Protein AF-A0A0B1SGR4-F1 (afdb_monomer)

Sequence (68 aa):
LQSFQLEDWQVFDELVDLPQLNLVYLENNPFSEAQDYRAKAIRLLPQITRLDATHCRDPWILKAPVPA

Secondary structure (DSSP, 8-state):
-------STHHHHHHHT-TT--EE--TTSGGGGSTTHHHHHHHH-TT-SEETTEE-S-HHHHT-PPP-

InterPro domains:
  IPR032675 Leucine-rich repeat domain superfamily [G3DSA:3.80.10.10] (1-59)

Radius of gyration: 13.31 Å; Cα contacts (8 Å, |Δi|>4): 66; chains: 1; bounding box: 40×28×31 Å

Foldseek 3Di:
DDPPQCPDPVVLVVVQVDLPAAEDEPPPHPLVPDPCSLVVSCVSRVRYQYYNNDGDHDPCVVPDDPDD

Mean predicted aligned error: 8.52 Å

pLDDT: mean 75.84, std 13.89, range [37.38, 89.56]

Solvent-accessible surface area (backbone atoms only — not comparable to full-atom values): 4336 Å² total; per-residue (Å²): 134,84,82,78,72,55,80,59,72,63,61,49,61,62,51,50,72,38,86,83,44,41,69,51,75,58,74,95,30,72,50,55,77,40,88,59,34,63,63,49,48,53,66,62,31,71,70,36,26,27,48,60,95,35,82,77,40,62,68,67,70,77,63,55,72,78,82,130

Structure (mmCIF, N/CA/C/O backbone):
data_AF-A0A0B1SGR4-F1
#
_entry.id   AF-A0A0B1SGR4-F1
#
loop_
_atom_site.group_PDB
_atom_site.id
_atom_site.type_symbol
_atom_site.label_atom_id
_atom_site.label_alt_id
_atom_site.label_comp_id
_atom_site.label_asym_id
_atom_site.label_entity_id
_atom_site.label_seq_id
_atom_site.pdbx_PDB_ins_code
_atom_site.Cartn_x
_atom_site.Cartn_y
_atom_site.Cartn_z
_atom_site.occupancy
_atom_site.B_iso_or_equiv
_atom_site.auth_seq_id
_atom_site.auth_comp_id
_atom_site.auth_asym_id
_atom_site.auth_atom_id
_atom_site.pdbx_PDB_model_num
ATOM 1 N N . LEU A 1 1 ? 20.704 15.515 -4.118 1.00 39.75 1 LEU A N 1
ATOM 2 C CA . LEU A 1 1 ? 19.314 15.068 -4.346 1.00 39.75 1 LEU A CA 1
ATOM 3 C C . LEU A 1 1 ? 19.380 13.569 -4.607 1.00 39.75 1 LEU A C 1
ATOM 5 O O . LEU A 1 1 ? 19.675 13.187 -5.729 1.00 39.75 1 LEU A O 1
ATOM 9 N N . GLN A 1 2 ? 19.283 12.733 -3.568 1.00 37.38 2 GLN A N 1
ATOM 10 C CA . GLN A 1 2 ? 19.264 11.282 -3.768 1.00 37.38 2 GLN A CA 1
ATOM 11 C C . GLN A 1 2 ? 17.850 10.876 -4.167 1.00 37.38 2 GLN A C 1
ATOM 13 O O . GLN A 1 2 ? 16.918 10.965 -3.374 1.00 37.38 2 GLN A O 1
ATOM 18 N N . SER A 1 3 ? 17.702 10.483 -5.424 1.00 45.25 3 SER A N 1
ATOM 19 C CA . SER A 1 3 ? 16.575 9.707 -5.916 1.00 45.25 3 SER A CA 1
ATOM 20 C C . SER A 1 3 ? 16.610 8.347 -5.222 1.00 45.25 3 SER A C 1
ATOM 22 O O . SER A 1 3 ? 17.358 7.461 -5.630 1.00 45.25 3 SER A O 1
ATOM 24 N N . PHE A 1 4 ? 15.851 8.205 -4.134 1.00 45.38 4 PHE A N 1
ATOM 25 C CA . PHE A 1 4 ? 15.559 6.908 -3.535 1.00 45.38 4 PHE A CA 1
ATOM 26 C C . PHE A 1 4 ? 14.662 6.157 -4.513 1.00 45.38 4 PHE A C 1
ATOM 28 O O . PHE A 1 4 ? 13.441 6.268 -4.466 1.00 45.38 4 PHE A O 1
ATOM 35 N N . GLN A 1 5 ? 15.279 5.467 -5.470 1.00 49.50 5 GLN A N 1
ATOM 36 C CA . GLN A 1 5 ? 14.571 4.510 -6.301 1.00 49.50 5 GLN A CA 1
ATOM 37 C C . GLN A 1 5 ? 14.187 3.362 -5.374 1.00 49.50 5 GLN A C 1
ATOM 39 O O . GLN A 1 5 ? 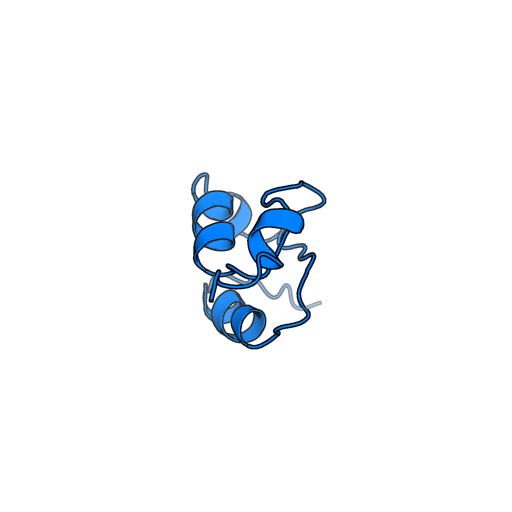15.016 2.528 -5.016 1.00 49.50 5 GLN A O 1
ATOM 44 N N . LEU A 1 6 ? 12.944 3.391 -4.894 1.00 57.00 6 LEU A N 1
ATOM 45 C CA . LEU A 1 6 ? 12.351 2.273 -4.183 1.00 57.00 6 LEU A CA 1
ATOM 46 C C . LEU A 1 6 ? 12.167 1.165 -5.223 1.00 57.00 6 LEU A C 1
ATOM 48 O O . LEU A 1 6 ? 11.140 1.080 -5.883 1.00 57.00 6 LEU A O 1
ATOM 52 N N . GLU A 1 7 ? 13.218 0.389 -5.459 1.00 61.03 7 GLU A N 1
ATOM 53 C CA . GLU A 1 7 ? 13.181 -0.814 -6.298 1.00 61.03 7 GLU A CA 1
ATOM 54 C C . GLU A 1 7 ? 12.648 -2.020 -5.513 1.00 61.03 7 GLU A C 1
ATOM 56 O O . GLU A 1 7 ? 12.214 -3.007 -6.108 1.00 61.03 7 GLU A O 1
ATOM 61 N N . ASP A 1 8 ? 12.624 -1.923 -4.180 1.00 66.00 8 ASP A N 1
ATOM 62 C CA . ASP A 1 8 ? 12.333 -3.044 -3.299 1.00 66.00 8 ASP A CA 1
ATOM 63 C C . ASP A 1 8 ? 10.922 -2.994 -2.693 1.00 66.00 8 ASP A C 1
ATOM 65 O O . ASP A 1 8 ? 10.445 -1.964 -2.204 1.00 66.00 8 ASP A O 1
ATOM 69 N N . TRP A 1 9 ? 10.257 -4.151 -2.697 1.00 73.94 9 TRP A N 1
ATOM 70 C CA . TRP A 1 9 ? 8.927 -4.339 -2.118 1.00 73.94 9 TRP A CA 1
ATOM 71 C C . TRP A 1 9 ? 8.949 -4.289 -0.580 1.00 73.94 9 TRP A C 1
ATOM 73 O O . TRP A 1 9 ? 7.887 -4.308 0.037 1.00 73.94 9 TRP A O 1
ATOM 83 N N . GLN A 1 10 ? 10.119 -4.165 0.052 1.00 75.44 10 GLN A N 1
ATOM 84 C CA . GLN A 1 10 ? 10.260 -3.937 1.492 1.00 75.44 10 GLN A CA 1
ATOM 85 C C . GLN A 1 10 ? 9.457 -2.746 2.027 1.00 75.44 10 GLN A C 1
ATOM 87 O O . GLN A 1 10 ? 9.013 -2.790 3.170 1.00 75.44 10 GLN A O 1
ATOM 92 N N . VAL A 1 11 ? 9.207 -1.704 1.224 1.00 79.38 11 VAL A N 1
ATOM 93 C CA . VAL A 1 11 ? 8.370 -0.572 1.665 1.00 79.38 11 VAL A CA 1
ATOM 94 C C . VAL A 1 11 ? 6.963 -1.023 2.071 1.00 79.38 11 VAL A C 1
ATOM 96 O O . VAL A 1 11 ? 6.354 -0.438 2.961 1.00 79.38 11 VAL A O 1
ATOM 99 N N . PHE A 1 12 ? 6.447 -2.092 1.460 1.00 82.81 12 PHE A N 1
ATOM 100 C CA . PHE A 1 12 ? 5.145 -2.647 1.812 1.00 82.81 12 PHE A CA 1
ATOM 101 C C . PHE A 1 12 ? 5.144 -3.315 3.190 1.00 82.81 12 PHE A C 1
ATOM 103 O O . PHE A 1 12 ? 4.106 -3.297 3.841 1.00 82.81 12 PHE A O 1
ATOM 110 N N . ASP A 1 13 ? 6.282 -3.852 3.636 1.00 83.38 13 ASP A N 1
ATOM 111 C CA . ASP A 1 13 ? 6.451 -4.465 4.961 1.00 83.38 13 ASP A CA 1
ATOM 112 C C . ASP A 1 13 ? 6.363 -3.402 6.075 1.00 83.38 13 ASP A C 1
ATOM 114 O O . ASP A 1 13 ? 5.682 -3.577 7.079 1.00 83.38 13 ASP A O 1
ATOM 118 N N . GLU A 1 14 ? 6.946 -2.225 5.845 1.00 84.88 14 GLU A N 1
ATOM 119 C CA . GLU A 1 14 ? 6.814 -1.083 6.763 1.00 84.88 14 GLU A CA 1
ATOM 120 C C . GLU A 1 14 ? 5.384 -0.513 6.746 1.00 84.88 14 GLU A C 1
ATOM 122 O O . GLU A 1 14 ? 4.819 -0.142 7.773 1.00 84.88 14 GLU A O 1
ATOM 127 N N . LEU A 1 15 ? 4.764 -0.447 5.562 1.00 84.75 15 LEU A N 1
ATOM 128 C CA . LEU A 1 15 ? 3.410 0.086 5.392 1.00 84.75 15 LEU A CA 1
ATOM 129 C C . LEU A 1 15 ? 2.330 -0.842 5.967 1.00 84.75 15 LEU A C 1
ATOM 131 O O . LEU A 1 15 ? 1.303 -0.347 6.437 1.00 84.75 15 LEU A O 1
ATOM 135 N N . VAL A 1 16 ? 2.528 -2.165 5.933 1.00 85.75 16 VAL A N 1
ATOM 136 C CA . VAL A 1 16 ? 1.578 -3.126 6.514 1.00 85.75 16 VAL A CA 1
ATOM 137 C C . VAL A 1 16 ? 1.590 -3.074 8.043 1.00 85.75 16 VAL A C 1
ATOM 139 O O . VAL A 1 16 ? 0.547 -3.304 8.654 1.00 85.75 16 VAL A O 1
ATOM 142 N N . ASP A 1 17 ? 2.699 -2.661 8.662 1.00 85.38 17 ASP A N 1
ATOM 143 C CA . ASP A 1 17 ? 2.780 -2.451 10.113 1.00 85.38 17 ASP A CA 1
ATOM 144 C C . ASP A 1 17 ? 2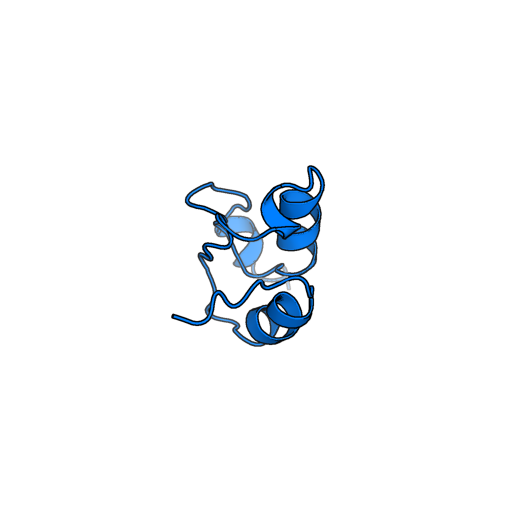.004 -1.202 10.586 1.00 85.38 17 ASP A C 1
ATOM 146 O O . ASP A 1 17 ? 1.797 -0.994 11.778 1.00 85.38 17 ASP A O 1
ATOM 150 N N . LEU A 1 18 ? 1.498 -0.374 9.659 1.00 86.06 18 LEU A N 1
ATOM 151 C CA . LEU A 1 18 ? 0.725 0.833 9.964 1.00 86.06 18 LEU A CA 1
ATOM 152 C C . LEU A 1 18 ? -0.795 0.570 9.910 1.00 86.06 18 LEU A C 1
ATOM 154 O O . LEU A 1 18 ? -1.420 0.757 8.860 1.00 86.06 18 LEU A O 1
ATOM 158 N N . PRO A 1 19 ? -1.469 0.230 11.025 1.00 80.88 19 PRO A N 1
ATOM 159 C CA . PRO A 1 19 ? -2.894 -0.127 11.026 1.00 80.88 19 PRO A CA 1
ATOM 160 C C . PRO A 1 19 ? -3.835 1.043 10.697 1.00 80.88 19 PRO A C 1
ATOM 162 O O . PRO A 1 19 ? -5.002 0.829 10.378 1.00 80.88 19 PRO A O 1
ATOM 165 N N . GLN A 1 20 ? -3.356 2.288 10.785 1.00 83.94 20 GLN A N 1
ATOM 166 C CA . GLN A 1 20 ? -4.125 3.487 10.427 1.00 83.94 20 GLN A CA 1
ATOM 167 C C . GLN A 1 20 ? -3.903 3.939 8.976 1.00 83.94 20 GLN A C 1
ATOM 169 O O . GLN A 1 20 ? -4.487 4.938 8.545 1.00 83.94 20 GLN A O 1
ATOM 174 N N . LEU A 1 21 ? -3.068 3.223 8.217 1.00 85.56 21 LEU A N 1
ATOM 175 C CA . LEU A 1 21 ? -2.780 3.547 6.829 1.00 85.56 21 LEU A CA 1
ATOM 176 C C . LEU A 1 21 ? -4.018 3.285 5.967 1.00 85.56 21 LEU A C 1
ATOM 178 O O . LEU A 1 21 ? -4.409 2.147 5.729 1.00 85.56 21 LEU A O 1
ATOM 182 N N . ASN A 1 22 ? -4.636 4.364 5.492 1.00 85.69 22 ASN A N 1
ATOM 183 C CA . ASN A 1 22 ? -5.866 4.290 4.704 1.00 85.69 22 ASN A CA 1
ATOM 184 C C . ASN A 1 22 ? -5.647 4.667 3.230 1.00 85.69 22 ASN A C 1
ATOM 186 O O . ASN A 1 22 ? -6.317 4.150 2.335 1.00 85.69 22 ASN A O 1
ATOM 190 N N . LEU A 1 23 ? -4.702 5.577 2.992 1.00 87.56 23 LEU A N 1
ATOM 191 C CA . LEU A 1 23 ? -4.324 6.106 1.689 1.00 87.56 23 LEU A CA 1
ATOM 192 C C . LEU A 1 23 ? -2.802 6.124 1.601 1.00 87.56 23 LEU A C 1
ATOM 194 O O . LEU A 1 23 ? -2.146 6.661 2.493 1.00 87.56 23 LEU A O 1
ATOM 198 N N . VAL A 1 24 ? -2.269 5.585 0.511 1.00 87.44 24 VAL A N 1
ATOM 199 C CA . VAL A 1 24 ? -0.841 5.639 0.199 1.00 87.44 24 VAL A CA 1
ATOM 200 C C . VAL A 1 24 ? -0.639 6.071 -1.252 1.00 87.44 24 VAL A C 1
ATOM 202 O O . VAL A 1 24 ? -1.440 5.732 -2.126 1.00 87.44 24 VAL A O 1
ATOM 205 N N . TYR A 1 25 ? 0.422 6.836 -1.486 1.00 86.00 25 TYR A N 1
ATOM 206 C CA . TYR A 1 25 ? 0.866 7.261 -2.809 1.00 86.00 25 TYR A CA 1
ATOM 207 C C . TYR A 1 25 ? 2.202 6.592 -3.082 1.00 86.00 25 TYR A C 1
ATOM 209 O O . TYR A 1 25 ? 3.169 6.852 -2.367 1.00 86.00 25 TYR A O 1
ATOM 217 N N . LEU A 1 26 ? 2.242 5.702 -4.068 1.00 82.38 26 LEU A N 1
ATOM 218 C CA . LEU A 1 26 ? 3.484 5.068 -4.501 1.00 82.38 26 LEU A CA 1
ATOM 219 C C . LEU A 1 26 ? 3.734 5.262 -6.006 1.00 82.38 26 LEU A C 1
ATOM 221 O O . LEU A 1 26 ? 4.695 4.709 -6.542 1.00 82.38 26 LEU A O 1
ATOM 225 N N . GLU A 1 27 ? 2.913 6.072 -6.673 1.00 77.50 27 GLU A N 1
ATOM 226 C CA . GLU A 1 27 ? 3.191 6.660 -7.978 1.00 77.50 27 GLU A CA 1
ATOM 227 C C . GLU A 1 27 ? 4.547 7.393 -7.995 1.00 77.50 27 GLU A C 1
ATOM 229 O O . GLU A 1 27 ? 4.988 7.946 -6.987 1.00 77.50 27 GLU A O 1
ATOM 234 N N . ASN A 1 28 ? 5.212 7.400 -9.155 1.00 78.88 28 ASN A N 1
ATOM 235 C CA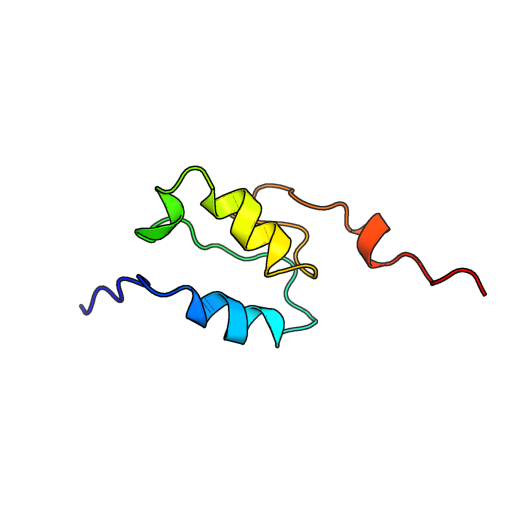 . ASN A 1 28 ? 6.599 7.861 -9.360 1.00 78.88 28 ASN A CA 1
ATOM 236 C C . ASN A 1 28 ? 7.703 6.942 -8.815 1.00 78.88 28 ASN A C 1
ATOM 238 O O . ASN A 1 28 ? 8.851 7.370 -8.694 1.00 78.88 28 ASN A O 1
ATOM 242 N N . ASN A 1 29 ? 7.394 5.675 -8.543 1.00 79.69 29 ASN A N 1
ATOM 243 C CA . ASN A 1 29 ? 8.410 4.658 -8.267 1.00 79.69 29 ASN A CA 1
ATOM 244 C C . ASN A 1 29 ? 8.566 3.699 -9.454 1.00 79.69 29 ASN A C 1
ATOM 246 O O . ASN A 1 29 ? 7.575 3.422 -10.130 1.00 79.69 29 ASN A O 1
ATOM 250 N N . PRO A 1 30 ? 9.757 3.125 -9.686 1.00 77.56 30 PRO A N 1
ATOM 251 C CA . PRO A 1 30 ? 9.978 2.179 -10.785 1.00 77.56 30 PRO A CA 1
ATOM 252 C C . PRO A 1 30 ? 9.050 0.955 -10.709 1.00 77.56 30 PRO A C 1
ATOM 254 O O . PRO A 1 30 ? 8.592 0.458 -11.734 1.00 77.56 30 PRO A O 1
ATOM 257 N N . PHE A 1 31 ? 8.664 0.501 -9.507 1.00 76.25 31 PHE A N 1
ATOM 258 C CA . PHE A 1 31 ? 7.672 -0.572 -9.388 1.00 76.25 31 PHE A CA 1
ATOM 259 C C . PHE A 1 31 ? 6.274 -0.163 -9.868 1.00 76.25 31 PHE A C 1
ATOM 261 O O . PHE A 1 31 ? 5.515 -1.042 -10.257 1.00 76.25 31 PHE A O 1
ATOM 268 N N . SER A 1 32 ? 5.916 1.128 -9.860 1.00 78.38 32 SER A N 1
ATOM 269 C CA . SER A 1 32 ? 4.585 1.596 -10.281 1.00 78.38 32 SER A CA 1
ATOM 270 C C . SER A 1 32 ? 4.349 1.451 -11.787 1.00 78.38 32 SER A C 1
ATOM 272 O O . SER A 1 32 ? 3.201 1.395 -12.220 1.00 78.38 32 SER A O 1
ATOM 274 N N . GLU A 1 33 ? 5.421 1.305 -12.576 1.00 79.44 33 GLU A N 1
ATOM 275 C CA . GLU A 1 33 ? 5.350 0.993 -14.008 1.00 79.44 33 GLU A CA 1
ATOM 276 C C . GLU A 1 33 ? 4.921 -0.460 -14.267 1.00 79.44 33 GLU A C 1
ATOM 278 O O . GLU A 1 33 ? 4.453 -0.794 -15.358 1.00 79.44 33 GLU A O 1
ATOM 283 N N . ALA A 1 34 ? 5.047 -1.343 -13.269 1.00 81.38 34 ALA A N 1
ATOM 2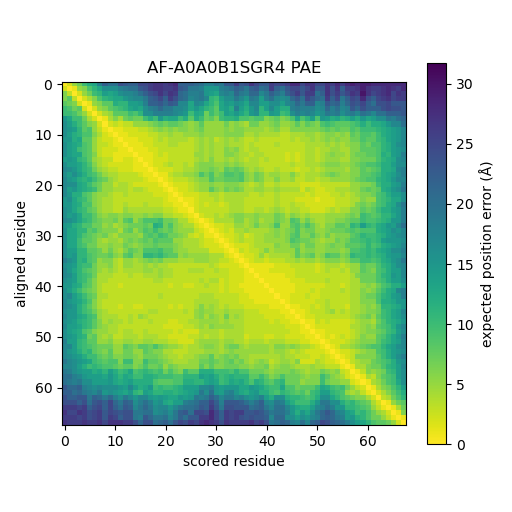84 C CA . ALA A 1 34 ? 4.609 -2.724 -13.395 1.00 81.38 34 ALA A CA 1
ATOM 285 C C . ALA A 1 34 ? 3.076 -2.802 -13.424 1.00 81.38 34 ALA A C 1
ATOM 287 O O . ALA A 1 34 ? 2.39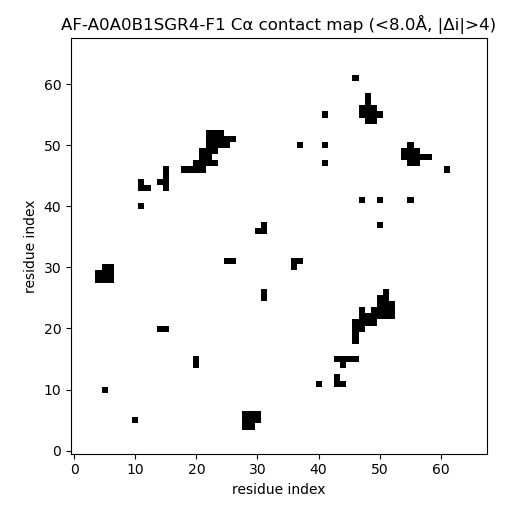0 -2.301 -12.537 1.00 81.38 34 ALA A O 1
ATOM 288 N N . GLN A 1 35 ? 2.517 -3.521 -14.395 1.00 78.38 35 GLN A N 1
ATOM 289 C CA . GLN A 1 35 ? 1.063 -3.675 -14.518 1.00 78.38 35 GLN A CA 1
ATOM 290 C C . GLN A 1 35 ? 0.433 -4.351 -13.281 1.00 78.38 35 GLN A C 1
ATOM 292 O O . GLN A 1 35 ? -0.686 -4.028 -12.882 1.00 78.38 35 GLN A O 1
ATOM 297 N N . ASP A 1 36 ? 1.187 -5.235 -12.623 1.00 83.25 36 ASP A N 1
ATOM 298 C CA . ASP A 1 36 ? 0.782 -5.933 -11.400 1.00 83.25 36 ASP A CA 1
ATOM 299 C C . ASP A 1 36 ? 0.968 -5.117 -10.115 1.00 83.25 36 ASP A C 1
ATOM 301 O O . ASP A 1 36 ? 0.600 -5.595 -9.039 1.00 83.25 36 ASP A O 1
ATOM 305 N N . TYR A 1 37 ? 1.531 -3.906 -10.181 1.00 86.06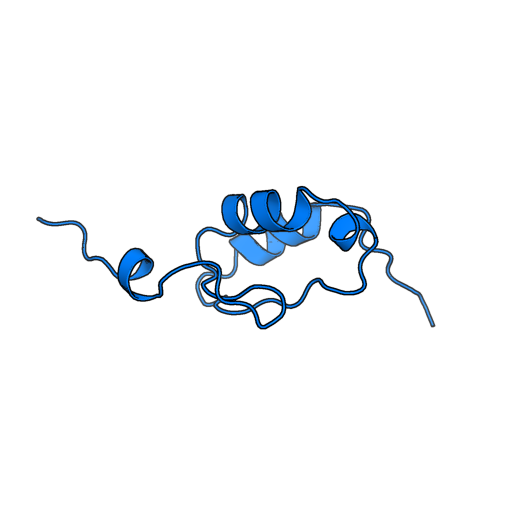 37 TYR A N 1
ATOM 306 C CA . TYR A 1 37 ? 1.806 -3.094 -8.994 1.00 86.06 37 TYR A CA 1
ATOM 307 C C . TYR A 1 37 ? 0.558 -2.866 -8.153 1.00 86.06 37 TYR A C 1
ATOM 309 O O . TYR A 1 37 ? 0.570 -3.161 -6.960 1.00 86.06 37 TYR A O 1
ATOM 317 N N . ARG A 1 38 ? -0.543 -2.434 -8.777 1.00 84.94 38 ARG A N 1
ATOM 318 C CA . ARG A 1 38 ? -1.802 -2.218 -8.059 1.00 84.94 38 ARG A CA 1
ATOM 319 C C . ARG A 1 38 ? -2.294 -3.488 -7.385 1.00 84.94 38 ARG A C 1
ATOM 321 O O . ARG A 1 38 ? -2.624 -3.465 -6.205 1.00 84.94 38 ARG A O 1
ATOM 328 N N . ALA A 1 39 ? -2.322 -4.599 -8.117 1.00 86.12 39 ALA A N 1
ATOM 329 C CA . ALA A 1 39 ? -2.800 -5.871 -7.590 1.00 86.12 39 ALA A CA 1
ATOM 330 C C . ALA A 1 39 ? -1.932 -6.361 -6.421 1.00 86.12 39 ALA A C 1
ATOM 332 O O . ALA A 1 39 ? -2.464 -6.783 -5.393 1.00 86.12 39 ALA A O 1
ATOM 333 N N . LYS A 1 40 ? -0.603 -6.255 -6.543 1.00 85.81 40 LYS A N 1
ATOM 334 C CA . LYS A 1 40 ? 0.338 -6.591 -5.469 1.00 85.81 40 LYS A CA 1
ATOM 335 C C . LYS A 1 40 ? 0.185 -5.665 -4.271 1.00 85.81 40 LYS A C 1
ATOM 337 O O . LYS A 1 40 ? 0.071 -6.163 -3.160 1.00 85.81 40 LYS A O 1
ATOM 342 N N . ALA A 1 41 ? 0.114 -4.356 -4.479 1.00 86.12 41 ALA A N 1
ATOM 343 C CA . ALA A 1 41 ? -0.033 -3.379 -3.410 1.00 86.12 41 ALA A CA 1
ATOM 344 C C . ALA A 1 41 ? -1.335 -3.579 -2.623 1.00 86.12 41 ALA A C 1
ATOM 346 O O . ALA A 1 41 ? -1.303 -3.645 -1.402 1.00 86.12 41 ALA A O 1
ATOM 347 N N . ILE A 1 42 ? -2.467 -3.783 -3.303 1.00 86.50 42 ILE A N 1
ATOM 348 C CA . ILE A 1 42 ? -3.764 -4.081 -2.665 1.00 86.50 42 ILE A CA 1
ATOM 349 C C . ILE A 1 42 ? -3.717 -5.408 -1.886 1.00 86.50 42 ILE A C 1
ATOM 351 O O . ILE A 1 42 ? -4.416 -5.575 -0.879 1.00 86.50 42 ILE A O 1
ATOM 355 N N . ARG A 1 43 ? -2.921 -6.376 -2.356 1.00 85.69 43 ARG A N 1
ATOM 356 C CA . ARG A 1 43 ? -2.755 -7.686 -1.714 1.00 85.69 43 ARG A CA 1
ATOM 357 C C . ARG A 1 43 ? -1.826 -7.634 -0.500 1.00 85.69 43 ARG A C 1
ATOM 359 O O . ARG A 1 43 ? -2.118 -8.307 0.480 1.00 85.69 43 ARG A O 1
ATOM 366 N N . LEU A 1 44 ? -0.748 -6.855 -0.573 1.00 86.38 44 LEU A N 1
ATOM 367 C CA . LEU A 1 44 ? 0.217 -6.649 0.511 1.00 86.38 44 LEU A CA 1
ATOM 368 C C . LEU A 1 44 ? -0.321 -5.700 1.585 1.00 86.38 44 LEU A C 1
ATOM 370 O O . LEU A 1 44 ? -0.036 -5.890 2.759 1.00 86.38 44 LEU A O 1
ATOM 374 N N . LEU A 1 45 ? -1.134 -4.720 1.188 1.00 87.12 45 LEU A N 1
ATOM 375 C CA . LEU A 1 45 ? -1.754 -3.734 2.068 1.00 87.12 45 LEU A CA 1
ATOM 376 C C . LEU A 1 45 ? -3.257 -4.012 2.150 1.00 87.12 45 LEU A C 1
ATOM 378 O O . LEU A 1 45 ? -4.058 -3.372 1.460 1.00 87.12 45 LEU A O 1
ATOM 382 N N . PRO A 1 46 ? -3.688 -4.986 2.968 1.00 84.56 46 PRO A N 1
ATOM 383 C CA . PRO A 1 46 ? -5.102 -5.236 3.178 1.00 84.56 46 PRO A CA 1
ATOM 384 C C . PRO A 1 46 ? -5.805 -4.020 3.796 1.00 84.56 46 PRO A C 1
ATOM 386 O O . PRO A 1 46 ? -6.956 -3.772 3.449 1.00 84.56 46 PRO A O 1
ATOM 389 N N . GLN A 1 47 ? -5.120 -3.234 4.640 1.00 86.44 47 GLN A N 1
ATOM 390 C CA . GLN A 1 47 ? -5.731 -2.120 5.376 1.00 86.44 47 GLN A CA 1
ATOM 391 C C . GLN A 1 47 ? -6.050 -0.865 4.551 1.00 86.44 47 GLN A C 1
ATOM 393 O O . GLN A 1 47 ? -6.899 -0.076 4.966 1.00 86.44 47 GLN A O 1
ATOM 398 N N . ILE A 1 48 ? -5.410 -0.657 3.394 1.00 88.25 48 ILE A N 1
ATOM 399 C CA . ILE A 1 48 ? -5.643 0.562 2.611 1.00 88.25 48 ILE A CA 1
ATOM 400 C C . ILE A 1 48 ? -6.966 0.478 1.845 1.00 88.25 48 ILE A C 1
ATOM 402 O O . ILE A 1 48 ? -7.340 -0.566 1.303 1.00 88.25 48 ILE A O 1
ATOM 406 N N . THR A 1 49 ? -7.656 1.612 1.744 1.00 88.62 49 THR A N 1
ATOM 407 C CA . THR A 1 49 ? -8.841 1.776 0.881 1.00 88.62 49 THR A CA 1
ATOM 408 C C . THR A 1 49 ? -8.508 2.519 -0.403 1.00 88.62 49 THR A C 1
ATOM 410 O O . 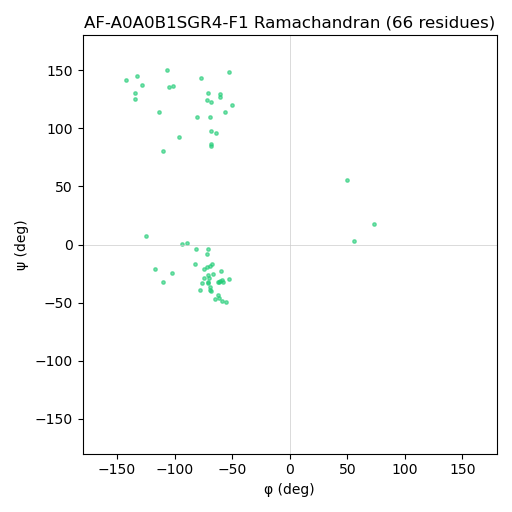THR A 1 49 ? -9.180 2.339 -1.424 1.00 88.62 49 THR A O 1
ATOM 413 N N . ARG A 1 50 ? -7.448 3.335 -0.376 1.00 88.94 50 ARG A N 1
ATOM 414 C CA . ARG A 1 50 ? -7.014 4.151 -1.506 1.00 88.94 50 ARG A CA 1
ATOM 415 C C . ARG A 1 50 ? -5.536 3.960 -1.819 1.00 88.94 50 ARG A C 1
ATOM 417 O O . ARG A 1 50 ? -4.696 3.976 -0.923 1.00 88.94 50 ARG A O 1
ATOM 424 N N . LEU A 1 51 ? -5.239 3.868 -3.106 1.00 89.56 51 LEU A N 1
ATOM 425 C CA . LEU A 1 51 ? -3.894 3.772 -3.652 1.00 89.56 51 LEU A CA 1
ATOM 426 C C . LEU A 1 51 ? -3.778 4.737 -4.839 1.00 89.56 51 LEU A C 1
ATOM 428 O O . LEU A 1 51 ? -4.617 4.697 -5.739 1.00 89.56 51 LEU A O 1
ATOM 432 N N . ASP A 1 52 ? -2.793 5.638 -4.804 1.00 86.81 52 ASP A N 1
ATOM 433 C CA . ASP A 1 52 ? -2.566 6.692 -5.815 1.00 86.81 52 ASP A CA 1
ATOM 434 C C . ASP A 1 52 ? -3.840 7.489 -6.130 1.00 86.81 52 ASP A C 1
ATOM 436 O O . ASP A 1 52 ? -4.364 7.485 -7.248 1.00 86.81 52 ASP A O 1
ATOM 440 N N . ALA A 1 53 ? -4.443 8.055 -5.080 1.00 81.75 53 ALA A N 1
ATOM 441 C CA . ALA A 1 53 ? -5.742 8.741 -5.110 1.00 81.75 53 ALA A CA 1
ATOM 442 C C . ALA A 1 53 ? -6.932 7.920 -5.657 1.00 81.75 53 ALA A C 1
ATOM 444 O O . ALA A 1 53 ? -8.055 8.426 -5.706 1.00 81.75 53 ALA A O 1
ATOM 445 N N . THR A 1 54 ? -6.741 6.648 -6.001 1.00 86.25 54 THR A N 1
ATOM 446 C CA . THR A 1 54 ? -7.780 5.794 -6.569 1.00 86.25 54 THR A CA 1
ATOM 447 C C . THR A 1 54 ? -8.345 4.872 -5.502 1.00 86.25 54 THR A C 1
ATOM 449 O O . THR A 1 54 ? -7.613 4.297 -4.700 1.00 86.25 54 THR A O 1
ATOM 452 N N . HIS A 1 55 ? -9.669 4.732 -5.473 1.00 83.88 55 HIS A N 1
ATOM 453 C CA . HIS A 1 55 ? -10.330 3.754 -4.612 1.00 83.88 55 HIS A CA 1
ATOM 454 C C . HIS A 1 55 ? -10.026 2.342 -5.099 1.00 83.88 55 HIS A C 1
ATOM 456 O O . HIS A 1 55 ? -10.30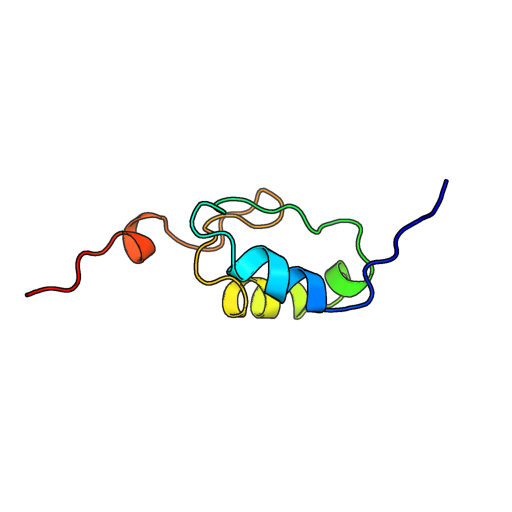9 2.001 -6.245 1.00 83.88 55 HIS A O 1
ATOM 462 N N . CYS A 1 56 ? -9.460 1.528 -4.215 1.00 83.81 56 CYS A N 1
ATOM 463 C CA . CYS A 1 56 ? -9.172 0.123 -4.486 1.00 83.81 56 CYS A CA 1
ATOM 464 C C . CYS A 1 56 ? -9.942 -0.822 -3.561 1.00 83.81 56 CYS A C 1
ATOM 466 O O . CYS A 1 56 ? -10.119 -1.990 -3.899 1.00 83.81 56 CYS A O 1
ATOM 468 N N . ARG A 1 57 ? -10.403 -0.329 -2.405 1.00 80.75 57 ARG A N 1
ATOM 469 C CA . ARG A 1 57 ? -11.173 -1.109 -1.437 1.00 80.75 57 ARG A CA 1
ATOM 470 C C . ARG A 1 57 ? -12.262 -0.270 -0.798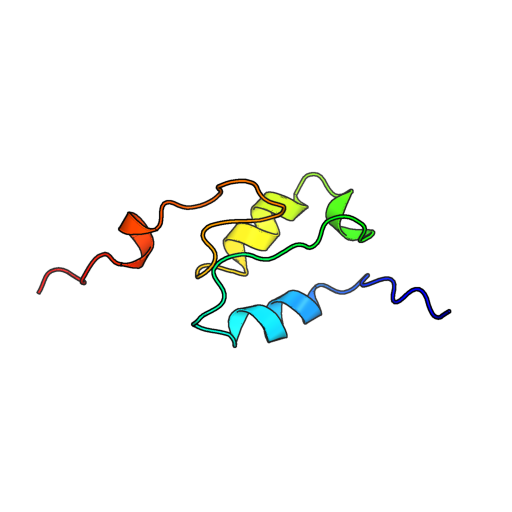 1.00 80.75 57 ARG A C 1
ATOM 472 O O . ARG A 1 57 ? -12.035 0.881 -0.430 1.00 80.75 57 ARG A O 1
ATOM 479 N N . ASP A 1 58 ? -13.411 -0.897 -0.589 1.00 77.44 58 ASP A N 1
ATOM 480 C CA . ASP A 1 58 ? -14.499 -0.290 0.157 1.00 77.44 58 ASP A CA 1
ATOM 481 C C . ASP A 1 58 ? -14.154 -0.215 1.654 1.00 77.44 58 ASP A C 1
ATOM 483 O O . ASP A 1 58 ? -13.905 -1.252 2.280 1.00 77.44 58 ASP A O 1
ATOM 487 N N . PRO A 1 59 ? -14.196 0.980 2.276 1.00 67.12 59 PRO A N 1
ATOM 488 C CA . PRO A 1 59 ? -13.964 1.132 3.715 1.00 67.12 59 PRO A CA 1
ATOM 489 C C . PRO A 1 59 ? -14.972 0.340 4.558 1.00 67.12 59 PRO A C 1
ATOM 491 O O . PRO A 1 59 ? -14.690 -0.002 5.706 1.00 67.12 59 PRO A O 1
ATOM 494 N N . TRP A 1 60 ? -16.142 0.030 3.991 1.00 65.12 60 TRP A N 1
ATOM 495 C CA . TRP A 1 60 ? -17.177 -0.755 4.654 1.00 65.12 60 TRP A CA 1
ATOM 496 C C . TRP A 1 60 ? -16.800 -2.235 4.808 1.00 65.12 60 TRP A C 1
ATOM 498 O O . TRP A 1 60 ? -17.131 -2.844 5.821 1.00 65.12 60 TRP A O 1
ATOM 508 N N . ILE A 1 61 ? -16.048 -2.799 3.854 1.00 63.44 61 ILE A N 1
ATOM 509 C CA . ILE A 1 61 ? -15.580 -4.194 3.905 1.00 63.44 61 ILE A CA 1
ATOM 510 C C . ILE A 1 61 ? -14.525 -4.372 5.008 1.00 63.44 61 ILE A C 1
ATOM 512 O O . ILE A 1 61 ? -14.518 -5.388 5.693 1.00 63.44 61 ILE A O 1
ATOM 516 N N . LEU A 1 62 ? -13.660 -3.374 5.219 1.00 63.66 62 LEU A N 1
ATOM 517 C CA . LEU A 1 62 ? -12.607 -3.429 6.243 1.00 63.66 62 LEU A CA 1
ATOM 518 C C . LEU A 1 62 ? -13.134 -3.246 7.667 1.00 63.66 62 LEU A C 1
ATOM 520 O O . LEU A 1 62 ? -12.545 -3.758 8.614 1.00 63.66 62 LEU A O 1
ATOM 524 N N . LYS A 1 63 ? -14.240 -2.513 7.826 1.00 55.38 63 LYS A N 1
ATOM 525 C CA . LYS A 1 63 ? -14.888 -2.289 9.122 1.00 55.38 63 LYS A CA 1
ATOM 526 C C . LYS A 1 63 ? -15.933 -3.335 9.486 1.00 55.38 63 LYS A C 1
ATOM 528 O O . LYS A 1 63 ? -16.549 -3.182 10.539 1.00 55.38 63 LYS A O 1
ATOM 533 N N . ALA A 1 64 ? -16.155 -4.350 8.650 1.00 49.19 64 ALA A N 1
ATOM 534 C CA . ALA A 1 64 ? -17.137 -5.381 8.942 1.00 49.19 64 ALA A CA 1
ATOM 535 C C . ALA A 1 64 ? -16.801 -6.026 10.301 1.00 49.19 64 ALA A C 1
ATOM 537 O O . ALA A 1 64 ? -15.746 -6.651 10.436 1.00 49.19 64 ALA A O 1
ATOM 538 N N . PRO A 1 65 ? -17.660 -5.866 11.325 1.00 51.38 65 PRO A N 1
ATOM 539 C CA . PRO A 1 65 ? -17.535 -6.642 12.542 1.00 51.38 65 PRO A CA 1
ATOM 540 C C . PRO A 1 65 ? -17.684 -8.100 12.130 1.00 51.38 65 PRO A C 1
ATOM 542 O O . PRO A 1 65 ? -18.629 -8.442 11.414 1.00 51.38 65 PRO A O 1
ATOM 545 N N . VAL A 1 66 ? -16.747 -8.947 12.548 1.00 54.28 66 VAL A N 1
ATOM 546 C CA . VAL A 1 66 ? -16.915 -10.399 12.452 1.00 54.28 66 VAL A CA 1
ATOM 547 C C . VAL A 1 66 ? -18.286 -10.718 13.062 1.00 54.28 66 VAL A C 1
ATOM 549 O O . VAL A 1 66 ? -18.510 -10.326 14.212 1.00 54.28 66 VAL A O 1
ATOM 552 N N . PRO A 1 67 ? -19.235 -11.313 12.315 1.00 55.91 67 PRO A N 1
ATOM 553 C CA . PRO A 1 67 ? -20.505 -11.700 12.906 1.00 55.91 67 PRO A CA 1
ATOM 554 C C . PRO A 1 67 ? -20.208 -12.708 14.021 1.00 55.91 67 PRO A C 1
ATOM 556 O O . PRO A 1 67 ? -19.448 -13.655 13.809 1.00 55.91 67 PRO A O 1
ATOM 559 N N . ALA A 1 68 ? -20.732 -12.404 15.210 1.00 56.56 68 ALA A N 1
ATOM 560 C CA . ALA A 1 68 ? -20.589 -13.194 16.430 1.00 56.56 68 ALA A CA 1
ATOM 561 C C . ALA A 1 68 ? -21.218 -14.587 16.302 1.00 56.56 68 ALA A C 1
ATOM 563 O O . ALA A 1 68 ? -22.216 -14.716 15.554 1.00 56.56 68 ALA A O 1
#

Nearest PDB structures (foldseek):
  6mky-assembly1_A  TM=9.214E-01  e=1.667E-03  Homo sapiens
  6obn-assembly2_D  TM=9.086E-01  e=1.781E-03  Homo sapiens
  4wwu-assembly2_H  TM=7.884E-01  e=6.263E-03  Saccharomyces cerevisiae S288C
  4wwu-assembly1_B  TM=7.970E-01  e=1.136E-02  Saccharomyces cerevisiae S288C
  8ro1-assembly1_o  TM=8.566E-01  e=2.062E-02  Caenorhabditis elegans

Organism: Oesophagostomum dentatum (NCBI:txid61180)